Protein AF-A0A9E2Z950-F1 (afdb_monomer_lite)

Structure (mmCIF, N/CA/C/O backbone):
data_AF-A0A9E2Z950-F1
#
_entry.id   AF-A0A9E2Z950-F1
#
loop_
_atom_site.group_PDB
_atom_site.id
_atom_site.type_symbol
_atom_site.label_atom_id
_atom_site.label_alt_id
_atom_site.label_comp_id
_atom_site.label_asym_id
_atom_site.label_entity_id
_atom_site.label_seq_id
_atom_site.pdbx_PDB_ins_code
_atom_site.Cartn_x
_atom_site.Cartn_y
_atom_site.Cartn_z
_atom_site.occupancy
_atom_site.B_iso_or_equiv
_atom_site.auth_seq_id
_atom_site.auth_comp_id
_atom_site.auth_asym_id
_atom_site.auth_atom_id
_atom_site.pdbx_PDB_model_num
ATOM 1 N N . LEU A 1 1 ? -12.762 4.032 -5.060 1.00 47.91 1 LEU A N 1
ATOM 2 C CA . LEU A 1 1 ? -13.319 3.556 -6.342 1.00 47.91 1 LEU A CA 1
ATOM 3 C C . LEU A 1 1 ? -14.845 3.598 -6.267 1.00 47.91 1 LEU A C 1
ATOM 5 O O . LEU A 1 1 ? -15.425 2.654 -5.750 1.00 47.91 1 LEU A O 1
ATOM 9 N N . PRO A 1 2 ? -15.514 4.695 -6.662 1.00 42.06 2 PRO A N 1
ATOM 10 C CA . PRO A 1 2 ? -16.957 4.682 -6.860 1.00 42.06 2 PRO A CA 1
ATOM 11 C C . PRO A 1 2 ? -17.265 4.246 -8.304 1.00 42.06 2 PRO A C 1
ATOM 13 O O . PRO A 1 2 ? -16.678 4.785 -9.237 1.00 42.06 2 PRO A O 1
ATOM 16 N N . ALA A 1 3 ? -18.182 3.285 -8.450 1.00 51.34 3 ALA A N 1
ATOM 17 C CA . ALA A 1 3 ? -18.718 2.737 -9.705 1.00 51.34 3 ALA A CA 1
ATOM 18 C C . ALA A 1 3 ? -17.807 1.776 -10.502 1.00 51.34 3 ALA A C 1
ATOM 20 O O . ALA A 1 3 ? -17.523 2.003 -11.675 1.00 51.34 3 ALA A O 1
ATOM 21 N N . LEU A 1 4 ? -17.420 0.644 -9.902 1.00 55.16 4 LEU A N 1
ATOM 22 C CA . LEU A 1 4 ? -17.197 -0.566 -10.704 1.00 55.16 4 LEU A CA 1
ATOM 23 C C . LEU A 1 4 ? -18.587 -1.114 -11.052 1.00 55.16 4 LEU A C 1
ATOM 25 O O . LEU A 1 4 ? -19.300 -1.593 -10.176 1.00 55.16 4 LEU A O 1
ATOM 29 N N . GLY A 1 5 ? -19.009 -0.901 -12.298 1.00 49.75 5 GLY A N 1
ATOM 30 C CA . GLY A 1 5 ? -20.366 -1.166 -12.787 1.00 49.75 5 GLY A CA 1
ATOM 31 C C . GLY A 1 5 ? -20.763 -2.641 -12.875 1.00 49.75 5 GLY A C 1
ATOM 32 O O . GLY A 1 5 ? -21.934 -2.900 -13.113 1.00 49.75 5 GLY A O 1
ATOM 33 N N . ASP A 1 6 ? -19.840 -3.573 -12.621 1.00 61.50 6 ASP A N 1
ATOM 34 C CA . ASP A 1 6 ? -20.091 -5.015 -12.575 1.00 61.50 6 ASP A CA 1
ATOM 35 C C . ASP A 1 6 ? -19.400 -5.623 -11.348 1.00 61.50 6 ASP A C 1
ATOM 37 O O . ASP A 1 6 ? -18.186 -5.484 -11.166 1.00 61.50 6 ASP A O 1
ATOM 41 N N . SER A 1 7 ? -20.177 -6.291 -10.491 1.00 74.38 7 SER A N 1
ATOM 42 C CA . SER A 1 7 ? -19.685 -6.886 -9.242 1.00 74.38 7 SER A CA 1
ATOM 43 C C . SER A 1 7 ? -18.623 -7.956 -9.484 1.00 74.38 7 SER A C 1
ATOM 45 O O . SER A 1 7 ? -17.668 -8.030 -8.728 1.00 74.38 7 SER A O 1
ATOM 47 N N . GLU A 1 8 ? -18.729 -8.715 -10.577 1.00 79.62 8 GLU A N 1
ATOM 48 C CA . GLU A 1 8 ? -17.755 -9.753 -10.936 1.00 79.62 8 GLU A CA 1
ATOM 49 C C . GLU A 1 8 ? -16.356 -9.173 -11.191 1.00 79.62 8 GLU A C 1
ATOM 51 O O . GLU A 1 8 ? -15.355 -9.714 -10.724 1.00 79.62 8 GLU A O 1
ATOM 56 N N . PHE A 1 9 ? -16.273 -8.031 -11.881 1.00 79.06 9 PHE A N 1
ATOM 57 C CA . PHE A 1 9 ? -14.995 -7.358 -12.104 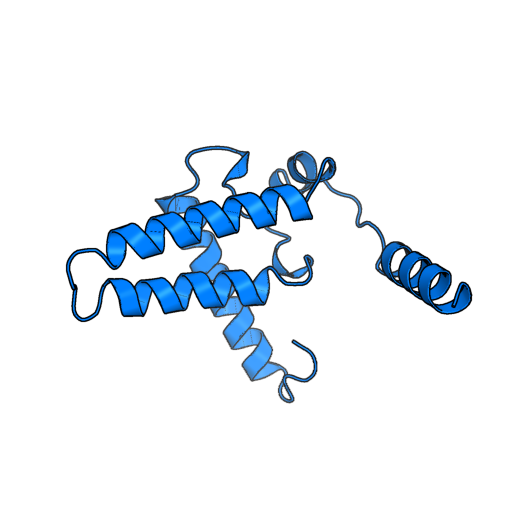1.00 79.06 9 PHE A CA 1
ATOM 58 C C . PHE A 1 9 ? -14.420 -6.812 -10.795 1.00 79.06 9 PHE A C 1
ATOM 60 O O . PHE A 1 9 ? -13.217 -6.915 -10.556 1.00 79.06 9 PHE A O 1
ATOM 67 N N . ALA A 1 10 ? -15.274 -6.248 -9.936 1.00 80.50 10 ALA A N 1
ATOM 68 C CA . ALA A 1 10 ? -14.848 -5.808 -8.616 1.00 80.50 10 ALA A CA 1
ATOM 69 C C . ALA A 1 10 ? -14.288 -6.983 -7.801 1.00 80.50 10 ALA A C 1
ATOM 71 O O . ALA A 1 10 ? -13.170 -6.881 -7.304 1.00 80.50 10 ALA A O 1
ATOM 72 N N . ASP A 1 11 ? -15.003 -8.105 -7.737 1.00 85.81 11 ASP A N 1
ATOM 73 C CA . ASP A 1 11 ? -14.593 -9.301 -7.000 1.00 85.81 11 ASP A CA 1
ATOM 74 C C . ASP A 1 11 ? -13.266 -9.865 -7.522 1.00 85.81 11 ASP A C 1
ATOM 76 O O . ASP A 1 11 ? -12.377 -10.182 -6.732 1.00 85.81 11 ASP A O 1
ATOM 80 N N . ALA A 1 12 ? -13.080 -9.914 -8.846 1.00 89.38 12 ALA A N 1
ATOM 81 C CA . ALA A 1 12 ? -11.823 -10.347 -9.452 1.00 89.38 12 ALA A CA 1
ATOM 82 C C . ALA A 1 12 ? -10.648 -9.431 -9.069 1.00 89.38 12 ALA A C 1
ATOM 84 O O . ALA A 1 12 ? -9.564 -9.911 -8.732 1.00 89.38 12 ALA A O 1
ATOM 85 N N . VAL A 1 13 ? -10.856 -8.110 -9.084 1.00 89.75 13 VAL A N 1
ATOM 86 C CA . VAL A 1 13 ? -9.832 -7.138 -8.671 1.00 89.75 13 VAL A CA 1
ATOM 87 C C . VAL A 1 13 ? -9.517 -7.272 -7.182 1.00 89.75 13 VAL A C 1
ATOM 89 O O . VAL A 1 13 ? -8.345 -7.256 -6.810 1.00 89.75 13 VAL A O 1
ATOM 92 N N . PHE A 1 14 ? -10.529 -7.415 -6.326 1.00 90.25 14 PHE A N 1
ATOM 93 C CA . PHE A 1 14 ? -10.325 -7.581 -4.886 1.00 90.25 14 PHE A CA 1
ATOM 94 C C . PHE A 1 14 ? -9.611 -8.894 -4.555 1.00 90.25 14 PHE A C 1
ATOM 96 O O . PHE A 1 14 ? -8.676 -8.868 -3.758 1.00 90.25 14 PHE A O 1
ATOM 103 N N . GLY A 1 15 ? -9.964 -9.998 -5.219 1.00 93.50 15 GLY A N 1
ATOM 104 C CA . GLY A 1 15 ? -9.268 -11.276 -5.064 1.00 93.50 15 GLY A CA 1
ATOM 105 C C . GLY A 1 15 ? -7.805 -11.201 -5.506 1.00 93.50 15 GLY A C 1
ATOM 106 O O . GLY A 1 15 ? -6.916 -11.648 -4.787 1.00 93.50 15 GLY A O 1
ATOM 107 N N . TRP A 1 16 ? -7.522 -10.545 -6.635 1.00 95.69 16 TRP A N 1
ATOM 108 C CA . TRP A 1 16 ? -6.139 -10.300 -7.052 1.00 95.69 16 TRP A CA 1
ATOM 109 C C . TRP A 1 16 ? -5.365 -9.440 -6.040 1.00 95.69 16 TRP A C 1
ATOM 111 O O . TRP A 1 16 ? -4.190 -9.688 -5.770 1.00 95.69 16 TRP A O 1
ATOM 121 N N . LEU A 1 17 ? -6.009 -8.433 -5.449 1.00 96.25 17 LEU A N 1
ATOM 122 C CA . LEU A 1 17 ? -5.385 -7.619 -4.409 1.00 96.25 17 LEU A CA 1
ATOM 123 C C . LEU A 1 17 ? -5.135 -8.404 -3.113 1.00 96.25 17 LEU A C 1
ATOM 125 O O . LEU A 1 17 ? -4.140 -8.125 -2.447 1.00 96.25 17 LEU A O 1
ATOM 129 N N . ASP A 1 18 ? -5.961 -9.395 -2.768 1.00 96.06 18 ASP A N 1
ATOM 130 C CA . ASP A 1 18 ? -5.674 -10.297 -1.645 1.00 96.06 18 ASP A CA 1
ATOM 131 C C . ASP A 1 18 ? -4.369 -11.078 -1.883 1.00 96.06 18 ASP A C 1
ATOM 133 O O . ASP A 1 18 ? -3.520 -11.149 -0.986 1.00 96.06 18 ASP A O 1
ATOM 137 N N . ASP A 1 19 ? -4.140 -11.565 -3.108 1.00 97.44 19 ASP A N 1
ATOM 138 C CA . ASP A 1 19 ? -2.879 -12.220 -3.482 1.00 97.44 19 ASP A CA 1
ATOM 139 C C . ASP A 1 19 ? -1.682 -11.260 -3.388 1.00 97.44 19 ASP A C 1
ATOM 141 O O . ASP A 1 19 ? -0.615 -11.624 -2.879 1.00 97.44 19 ASP A O 1
ATOM 145 N N . VAL A 1 20 ? -1.853 -10.007 -3.829 1.00 97.56 20 VAL A N 1
ATOM 146 C CA . VAL A 1 20 ? -0.832 -8.953 -3.698 1.00 97.56 20 VAL A CA 1
ATOM 147 C C . VAL A 1 20 ? -0.494 -8.697 -2.230 1.00 97.56 20 VAL A C 1
ATOM 149 O O . VAL A 1 20 ? 0.685 -8.627 -1.878 1.00 97.56 20 VAL A O 1
ATOM 152 N N . VAL A 1 21 ? -1.504 -8.564 -1.367 1.00 96.50 21 VAL A N 1
ATOM 153 C CA . VAL A 1 21 ? -1.322 -8.333 0.073 1.00 96.50 21 VAL A CA 1
ATOM 154 C C . VAL A 1 21 ? -0.573 -9.495 0.713 1.00 96.50 21 VAL A C 1
ATOM 156 O O . VAL A 1 21 ? 0.385 -9.270 1.456 1.00 96.50 21 VAL A O 1
ATOM 159 N N . MET A 1 22 ? -0.961 -10.732 0.396 1.00 96.31 22 MET A N 1
ATOM 160 C CA . MET A 1 22 ? -0.275 -11.929 0.878 1.00 96.31 22 MET A CA 1
ATOM 161 C C . MET A 1 22 ? 1.201 -11.929 0.462 1.00 96.31 22 MET A C 1
ATOM 163 O O . MET A 1 22 ? 2.081 -12.150 1.297 1.00 96.31 22 MET A O 1
ATOM 167 N N . TRP A 1 23 ? 1.487 -11.628 -0.806 1.00 97.19 23 TRP A N 1
ATOM 168 C CA . TRP A 1 23 ? 2.853 -11.572 -1.320 1.00 97.19 23 TRP A CA 1
ATOM 169 C C . TRP A 1 23 ? 3.693 -10.457 -0.671 1.00 97.19 23 TRP A C 1
ATOM 171 O O . TRP A 1 23 ? 4.843 -10.709 -0.291 1.00 97.19 23 TRP A O 1
ATOM 181 N N . LEU A 1 24 ? 3.141 -9.249 -0.504 1.00 97.44 24 LEU A N 1
ATOM 182 C CA . LEU A 1 24 ? 3.830 -8.127 0.145 1.00 97.44 24 LEU A CA 1
ATOM 183 C C . LEU A 1 24 ? 4.138 -8.429 1.612 1.00 97.44 24 LEU A C 1
ATOM 185 O O . LEU A 1 24 ? 5.280 -8.257 2.036 1.00 97.44 24 LEU A O 1
ATOM 189 N N . ASN A 1 25 ? 3.156 -8.936 2.362 1.00 95.56 25 ASN A N 1
ATOM 190 C CA . ASN A 1 25 ? 3.341 -9.315 3.761 1.00 95.56 25 ASN A CA 1
ATOM 191 C C . ASN A 1 25 ? 4.406 -10.409 3.909 1.00 95.56 25 ASN A C 1
ATOM 193 O O . ASN A 1 25 ? 5.261 -10.313 4.784 1.00 95.56 25 ASN A O 1
ATOM 197 N N . TYR A 1 26 ? 4.399 -11.415 3.030 1.00 96.44 26 TYR A N 1
ATOM 198 C CA . TYR A 1 26 ? 5.404 -12.479 3.045 1.00 96.44 26 TYR A CA 1
ATOM 199 C C . TYR A 1 26 ? 6.814 -11.968 2.708 1.00 96.44 26 TYR A C 1
ATOM 201 O O . TYR A 1 26 ? 7.789 -12.364 3.342 1.00 96.44 26 TYR A O 1
ATOM 209 N N . SER A 1 27 ? 6.931 -11.089 1.711 1.00 96.00 27 SER A N 1
ATOM 210 C CA . SER A 1 27 ? 8.231 -10.678 1.163 1.00 96.00 27 SER A CA 1
ATOM 211 C C . SER A 1 27 ? 8.873 -9.516 1.929 1.00 96.00 27 SER A C 1
ATOM 213 O O . SER A 1 27 ? 10.096 -9.473 2.063 1.00 96.00 27 SER A O 1
ATOM 215 N N . TYR A 1 28 ? 8.059 -8.578 2.422 1.00 96.06 28 TYR A N 1
ATOM 216 C CA . TYR A 1 28 ? 8.496 -7.286 2.970 1.00 96.06 28 TYR A CA 1
ATOM 217 C C . TYR A 1 28 ? 7.895 -6.954 4.343 1.00 96.06 28 TYR A C 1
ATOM 219 O O . TYR A 1 28 ? 8.189 -5.891 4.884 1.00 96.06 28 TYR A O 1
ATOM 227 N N . GLY A 1 29 ? 7.069 -7.829 4.921 1.00 91.81 29 GLY A N 1
ATOM 228 C CA . GLY A 1 29 ? 6.484 -7.658 6.253 1.00 91.81 29 GLY A CA 1
ATOM 229 C C . GLY A 1 29 ? 7.467 -7.969 7.382 1.00 91.81 29 GLY A C 1
ATOM 230 O O . GLY A 1 29 ? 7.192 -8.818 8.225 1.00 91.81 29 GLY A O 1
ATOM 231 N N . TRP A 1 30 ? 8.644 -7.338 7.388 1.00 90.56 30 TRP A N 1
ATOM 232 C CA . TRP A 1 30 ? 9.706 -7.654 8.352 1.00 90.56 30 TRP A CA 1
ATOM 233 C C . TRP A 1 30 ? 9.450 -7.079 9.747 1.00 90.56 30 TRP A C 1
ATOM 235 O O . TRP A 1 30 ? 10.027 -7.569 10.715 1.00 90.56 30 TRP A O 1
ATOM 245 N N . GLN A 1 31 ? 8.616 -6.044 9.857 1.00 88.88 31 GLN A N 1
ATOM 246 C CA . GLN A 1 31 ? 8.209 -5.411 11.116 1.00 88.88 31 GLN A CA 1
ATOM 247 C C . GLN A 1 31 ? 6.683 -5.420 11.260 1.00 88.88 31 GLN A C 1
ATOM 249 O O . GLN A 1 31 ? 5.971 -5.403 10.254 1.00 88.88 31 GLN A O 1
ATOM 254 N N . GLU A 1 32 ? 6.172 -5.393 12.499 1.00 85.62 32 GLU A N 1
ATOM 255 C CA . GLU A 1 32 ? 4.721 -5.389 12.776 1.00 85.62 32 GLU A CA 1
ATOM 256 C C . GLU A 1 32 ? 4.039 -4.237 12.021 1.00 85.62 32 GLU A C 1
ATOM 258 O O . GLU A 1 32 ? 2.993 -4.421 11.410 1.00 85.62 32 GLU A O 1
ATOM 263 N N . GLU A 1 33 ? 4.667 -3.063 11.958 1.00 86.56 33 GLU A N 1
ATOM 264 C CA . GLU A 1 33 ? 4.128 -1.876 11.295 1.00 86.56 33 GLU A CA 1
ATOM 265 C C . GLU A 1 33 ? 3.997 -2.020 9.768 1.00 86.56 33 GLU A C 1
ATOM 267 O O . GLU A 1 33 ? 3.155 -1.344 9.165 1.00 86.56 33 GLU A O 1
ATOM 272 N N . GLN A 1 34 ? 4.785 -2.908 9.154 1.00 91.56 34 GLN A N 1
ATOM 273 C CA . GLN A 1 34 ? 4.783 -3.196 7.714 1.00 91.56 34 GLN A CA 1
ATOM 274 C C . GLN A 1 34 ? 3.751 -4.260 7.331 1.00 91.56 34 GLN A C 1
ATOM 276 O O . GLN A 1 34 ? 3.486 -4.457 6.149 1.00 91.56 34 GLN A O 1
ATOM 281 N N . ILE A 1 35 ? 3.131 -4.926 8.308 1.00 92.31 35 ILE A N 1
ATOM 282 C CA . ILE A 1 35 ? 2.054 -5.871 8.032 1.00 92.31 35 ILE A CA 1
ATOM 283 C C . ILE A 1 35 ? 0.813 -5.099 7.585 1.00 92.31 35 ILE A C 1
ATOM 285 O O . ILE A 1 35 ? 0.251 -4.284 8.327 1.00 92.31 35 ILE A O 1
ATOM 289 N N . ILE A 1 36 ? 0.386 -5.383 6.360 1.00 92.56 36 ILE A N 1
ATOM 290 C CA . ILE A 1 36 ? -0.867 -4.915 5.782 1.00 92.56 36 ILE A CA 1
ATOM 291 C C . ILE A 1 36 ? -1.991 -5.724 6.440 1.00 92.56 36 ILE A C 1
ATOM 293 O O . ILE A 1 36 ? -1.954 -6.960 6.404 1.00 92.56 36 ILE A O 1
ATOM 297 N N . PRO A 1 37 ? -2.972 -5.071 7.084 1.00 89.06 37 PRO A N 1
ATOM 298 C CA . PRO A 1 37 ? -3.960 -5.771 7.891 1.00 89.06 37 PRO A CA 1
ATOM 299 C C . PRO A 1 37 ? -4.963 -6.541 7.020 1.00 89.06 37 PRO A C 1
ATOM 301 O O . PRO A 1 37 ? -5.327 -6.096 5.936 1.00 89.06 37 PRO A O 1
ATOM 304 N N . ALA A 1 38 ? -5.493 -7.658 7.528 1.00 85.19 38 ALA A N 1
ATOM 305 C CA . ALA A 1 38 ? -6.501 -8.463 6.821 1.00 85.19 38 ALA A CA 1
ATOM 306 C C . ALA A 1 38 ? -7.786 -7.676 6.487 1.00 85.19 38 ALA A C 1
ATOM 308 O O . ALA A 1 38 ? -8.498 -7.993 5.543 1.00 85.19 38 ALA A O 1
ATOM 309 N N . CYS A 1 39 ? -8.069 -6.609 7.235 1.00 84.06 39 CYS A N 1
ATOM 310 C CA . CYS A 1 39 ? -9.180 -5.693 6.990 1.00 84.06 39 CYS A CA 1
ATOM 311 C C . CYS A 1 39 ? -8.864 -4.591 5.960 1.00 84.06 39 CYS A C 1
ATOM 313 O O . CYS A 1 39 ? -9.599 -3.607 5.902 1.00 84.06 39 CYS A O 1
ATOM 315 N N . TRP A 1 40 ? -7.792 -4.704 5.162 1.00 88.44 40 TRP A N 1
ATOM 316 C CA . TRP A 1 40 ? -7.337 -3.672 4.214 1.00 88.44 40 TRP A CA 1
ATOM 317 C C . TRP A 1 40 ? -8.454 -3.135 3.304 1.00 88.44 40 TRP A C 1
ATOM 319 O O . TRP A 1 40 ? -8.520 -1.929 3.067 1.00 88.44 40 TRP A O 1
ATOM 329 N N . GLN A 1 41 ? -9.380 -3.997 2.872 1.00 85.94 41 GLN A N 1
ATOM 330 C CA . GLN A 1 41 ? -10.528 -3.646 2.021 1.00 85.94 41 GLN A CA 1
ATOM 331 C C . GLN A 1 41 ? -11.461 -2.612 2.670 1.00 85.94 41 GLN A C 1
ATOM 333 O O . GLN A 1 41 ? -12.152 -1.858 1.987 1.00 85.94 41 GLN A O 1
ATOM 338 N N . GLN A 1 42 ? -11.471 -2.558 4.001 1.00 78.19 42 GLN A N 1
ATOM 339 C CA . GLN A 1 42 ? -12.319 -1.672 4.794 1.00 78.19 42 GLN A CA 1
ATOM 340 C C . GLN A 1 42 ? -11.689 -0.284 4.992 1.00 78.19 42 GLN A C 1
ATOM 342 O O . GLN A 1 42 ? -12.354 0.633 5.475 1.00 78.19 42 GLN A O 1
ATOM 347 N N . HIS A 1 43 ? -10.420 -0.108 4.612 1.00 78.56 43 HIS A N 1
ATOM 348 C CA . HIS A 1 43 ? -9.709 1.160 4.718 1.00 78.56 43 HIS A CA 1
ATOM 349 C C . HIS A 1 43 ? -9.726 1.887 3.374 1.00 78.56 43 HIS A C 1
ATOM 351 O O . HIS A 1 43 ? -9.104 1.476 2.391 1.00 78.56 43 HIS A O 1
ATOM 357 N N . GLN A 1 44 ? -10.449 3.007 3.341 1.00 73.44 44 GLN A N 1
ATOM 358 C CA . GLN A 1 44 ? -10.589 3.822 2.142 1.00 73.44 44 GLN A CA 1
ATOM 359 C C . GLN A 1 44 ? -9.212 4.260 1.619 1.00 73.44 44 GLN A C 1
ATOM 361 O O . GLN A 1 44 ? -8.421 4.854 2.344 1.00 73.44 44 GLN A O 1
ATOM 366 N N . GLY A 1 45 ? -8.945 3.977 0.344 1.00 81.56 45 GLY A N 1
ATOM 367 C CA . GLY A 1 45 ? -7.696 4.341 -0.330 1.00 81.56 45 GLY A CA 1
ATOM 368 C C . GLY A 1 45 ? -6.641 3.234 -0.363 1.00 81.56 45 GLY A C 1
ATOM 369 O O . GLY A 1 45 ? -5.894 3.190 -1.336 1.00 81.56 45 GLY A O 1
ATOM 370 N N . LEU A 1 46 ? -6.638 2.281 0.585 1.00 89.00 46 LEU A N 1
ATOM 371 C CA . LEU A 1 46 ? -5.637 1.201 0.587 1.00 89.00 46 LEU A CA 1
ATOM 372 C C . LEU A 1 46 ? -5.722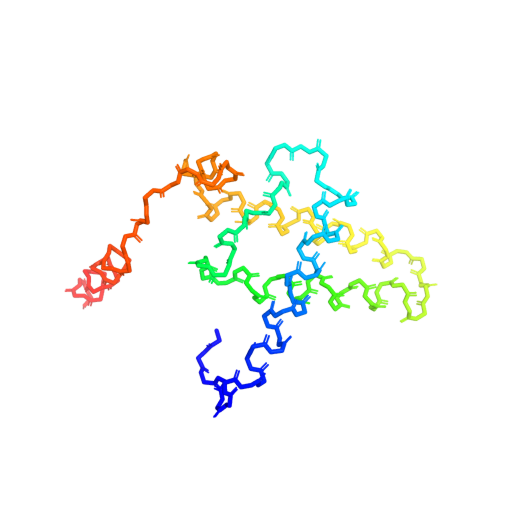 0.323 -0.662 1.00 89.00 46 LEU A C 1
ATOM 374 O O . LEU A 1 46 ? -4.689 -0.021 -1.218 1.00 89.00 46 LEU A O 1
ATOM 378 N N . ALA A 1 47 ? -6.925 0.018 -1.154 1.00 90.19 47 ALA A N 1
ATOM 379 C CA . ALA A 1 47 ? -7.095 -0.764 -2.382 1.00 90.19 47 ALA A CA 1
ATOM 380 C C . ALA A 1 47 ? -6.392 -0.128 -3.598 1.00 90.19 47 ALA A C 1
ATOM 382 O O . ALA A 1 47 ? -5.731 -0.816 -4.373 1.00 90.19 47 ALA A O 1
ATOM 383 N N . CYS A 1 48 ? -6.510 1.197 -3.752 1.00 89.88 48 CYS A N 1
ATOM 384 C CA . CYS A 1 48 ? -5.866 1.918 -4.849 1.00 89.88 48 CYS A CA 1
ATOM 385 C C . CYS A 1 48 ? -4.345 1.955 -4.678 1.00 89.88 48 CYS A C 1
ATOM 387 O O . CYS A 1 48 ? -3.617 1.737 -5.643 1.00 89.88 48 CYS A O 1
ATOM 389 N N . ASP A 1 49 ? -3.874 2.211 -3.458 1.00 94.75 49 ASP A N 1
ATOM 390 C CA . ASP A 1 49 ? -2.445 2.254 -3.152 1.00 94.75 49 ASP A CA 1
ATOM 391 C C . ASP A 1 49 ? -1.783 0.881 -3.367 1.00 94.75 49 ASP A C 1
ATOM 393 O O . ASP A 1 49 ? -0.710 0.805 -3.964 1.00 94.75 49 ASP A O 1
ATOM 397 N N . LEU A 1 50 ? -2.444 -0.211 -2.967 1.00 96.31 50 LEU A N 1
ATOM 398 C CA . LEU A 1 50 ? -1.986 -1.584 -3.211 1.00 96.31 50 LEU A CA 1
ATOM 399 C C . LEU A 1 50 ? -1.861 -1.884 -4.705 1.00 96.31 50 LEU A C 1
ATOM 401 O O . LEU A 1 50 ? -0.829 -2.390 -5.146 1.00 96.31 50 LEU A O 1
ATOM 405 N N . ALA A 1 51 ? -2.884 -1.530 -5.489 1.00 95.19 51 ALA A N 1
ATOM 406 C CA . ALA A 1 51 ? -2.842 -1.688 -6.938 1.00 95.19 51 ALA A CA 1
ATOM 407 C C . ALA A 1 51 ? -1.665 -0.907 -7.543 1.00 95.19 51 ALA A C 1
ATOM 409 O O . ALA A 1 51 ? -0.921 -1.451 -8.358 1.00 95.19 51 ALA A O 1
ATOM 410 N N . ALA A 1 52 ? -1.447 0.340 -7.110 1.00 96.06 52 ALA A N 1
ATOM 411 C CA . ALA A 1 52 ? -0.343 1.169 -7.587 1.00 96.06 52 ALA A CA 1
ATOM 412 C C . ALA A 1 52 ? 1.031 0.555 -7.272 1.00 96.06 52 ALA A C 1
ATOM 414 O O . ALA A 1 52 ? 1.896 0.520 -8.145 1.00 96.06 52 ALA A O 1
ATOM 415 N N . ILE A 1 53 ? 1.226 0.018 -6.063 1.00 97.88 53 ILE A N 1
ATOM 416 C CA . ILE A 1 53 ? 2.469 -0.671 -5.685 1.00 97.88 53 ILE A CA 1
ATOM 417 C C . ILE A 1 53 ? 2.687 -1.941 -6.516 1.00 97.88 53 ILE A C 1
ATOM 419 O O . ILE A 1 53 ? 3.811 -2.195 -6.959 1.00 97.88 53 ILE A O 1
ATOM 423 N N . ALA A 1 54 ? 1.632 -2.723 -6.755 1.00 97.06 54 ALA A N 1
ATOM 424 C CA . ALA A 1 54 ? 1.709 -3.942 -7.554 1.00 97.06 54 ALA A CA 1
ATOM 425 C C . ALA A 1 54 ? 2.059 -3.651 -9.022 1.00 97.06 54 ALA A C 1
ATOM 427 O O . ALA A 1 54 ? 2.995 -4.252 -9.554 1.00 97.06 54 ALA A O 1
ATOM 428 N N . PHE A 1 55 ? 1.374 -2.695 -9.658 1.00 95.75 55 PHE A N 1
ATOM 429 C CA . PHE A 1 55 ? 1.688 -2.276 -11.029 1.00 95.75 55 PHE A CA 1
ATOM 430 C C . PHE A 1 55 ? 3.076 -1.643 -11.127 1.00 95.75 55 PHE A C 1
ATOM 432 O O . PHE A 1 55 ? 3.856 -2.022 -11.996 1.00 95.75 55 PHE A O 1
ATOM 439 N N . GLY A 1 56 ? 3.437 -0.776 -10.177 1.00 95.06 56 GLY A N 1
ATOM 440 C CA . GLY A 1 56 ? 4.767 -0.173 -10.126 1.00 95.06 56 GLY A CA 1
ATOM 441 C C . GLY A 1 56 ? 5.886 -1.212 -10.045 1.00 95.06 56 GLY A C 1
ATOM 442 O O . GLY A 1 56 ? 6.964 -0.994 -10.594 1.00 95.06 56 GLY A O 1
ATOM 443 N N . ARG A 1 57 ? 5.637 -2.378 -9.428 1.00 94.75 57 ARG A N 1
ATOM 444 C CA . ARG A 1 57 ? 6.609 -3.477 -9.436 1.00 94.75 57 ARG A CA 1
ATOM 445 C C . ARG A 1 57 ? 6.762 -4.094 -10.818 1.00 94.75 57 ARG A C 1
ATOM 447 O O . ARG A 1 57 ? 7.883 -4.401 -11.211 1.00 94.75 57 ARG A O 1
ATOM 454 N N . LEU A 1 58 ? 5.657 -4.336 -11.523 1.00 92.50 58 LEU A N 1
ATOM 455 C CA . LEU A 1 58 ? 5.713 -4.907 -12.869 1.00 92.50 58 LEU A CA 1
ATOM 456 C C . LEU A 1 58 ? 6.585 -4.029 -13.771 1.00 92.50 58 LEU A C 1
ATOM 458 O O . LEU A 1 58 ? 7.495 -4.552 -14.409 1.00 92.50 58 LEU A O 1
ATOM 462 N N . ASP A 1 59 ? 6.393 -2.712 -13.713 1.00 89.88 59 ASP A N 1
ATOM 463 C CA . ASP A 1 59 ? 7.180 -1.748 -14.485 1.00 89.88 59 ASP A CA 1
ATOM 464 C C . ASP A 1 59 ? 8.645 -1.693 -14.027 1.00 89.88 59 ASP A C 1
ATOM 466 O O . ASP A 1 59 ? 9.567 -1.708 -14.842 1.00 89.88 59 ASP A O 1
ATOM 470 N N . ALA A 1 60 ? 8.892 -1.687 -12.713 1.00 92.38 60 ALA A N 1
ATOM 471 C CA . ALA A 1 60 ? 10.244 -1.569 -12.169 1.00 92.38 60 ALA A CA 1
ATOM 472 C C . ALA A 1 60 ? 11.168 -2.741 -12.536 1.00 92.38 60 ALA A C 1
ATOM 474 O O . ALA A 1 60 ? 12.393 -2.584 -12.548 1.00 92.38 60 ALA A O 1
ATOM 475 N N . TYR A 1 61 ? 10.587 -3.903 -12.838 1.00 89.44 61 TYR A N 1
ATOM 476 C CA . TYR A 1 61 ? 11.313 -5.116 -13.200 1.00 89.44 61 TYR A CA 1
ATOM 477 C C . TYR A 1 61 ? 11.130 -5.517 -14.678 1.00 89.44 61 TYR A C 1
ATOM 479 O O . TYR A 1 61 ? 11.636 -6.573 -15.063 1.00 89.44 61 TYR A O 1
ATOM 487 N N . ASN A 1 62 ? 10.474 -4.696 -15.518 1.00 85.31 62 ASN A N 1
ATOM 488 C CA . ASN A 1 62 ? 10.225 -5.022 -16.929 1.00 85.31 62 ASN A CA 1
ATOM 489 C C . ASN A 1 62 ? 10.229 -3.804 -17.897 1.00 85.31 62 ASN A C 1
ATOM 491 O O . ASN A 1 62 ? 9.250 -3.063 -17.931 1.00 85.31 62 ASN A O 1
ATOM 495 N N . PRO A 1 63 ? 11.244 -3.638 -18.776 1.00 76.94 63 PRO A N 1
ATOM 496 C CA . PRO A 1 63 ? 12.557 -4.276 -18.737 1.00 76.94 63 PRO A CA 1
ATOM 497 C C . PRO A 1 63 ? 13.372 -3.727 -17.554 1.00 76.94 63 PRO A C 1
ATOM 499 O O . PRO A 1 63 ? 13.296 -2.531 -17.259 1.00 76.94 63 PRO A O 1
ATOM 502 N N . PRO A 1 64 ? 14.175 -4.561 -16.875 1.00 71.56 64 PRO A N 1
ATOM 503 C CA . PRO A 1 64 ? 14.887 -4.158 -15.671 1.00 71.56 64 PRO A CA 1
ATOM 504 C C . PRO A 1 64 ? 15.911 -3.075 -16.007 1.00 71.56 64 PRO A C 1
ATOM 506 O O . PRO A 1 64 ? 16.992 -3.344 -16.531 1.00 71.56 64 PRO A O 1
ATOM 509 N N . THR A 1 65 ? 15.558 -1.833 -15.700 1.00 77.62 65 THR A N 1
ATOM 510 C CA . THR A 1 65 ? 16.447 -0.693 -15.873 1.00 77.62 65 THR A CA 1
ATOM 511 C C . THR A 1 65 ? 17.035 -0.331 -14.505 1.00 77.62 65 THR A C 1
ATOM 513 O O . THR A 1 65 ? 16.286 -0.204 -13.527 1.00 77.62 65 THR A O 1
ATOM 516 N N . PRO A 1 66 ? 18.369 -0.191 -14.379 1.00 76.94 66 PRO A N 1
ATOM 517 C CA . PRO A 1 66 ? 18.999 0.165 -13.113 1.00 76.94 66 PRO A CA 1
ATOM 518 C C . PRO A 1 66 ? 18.387 1.441 -12.519 1.00 76.94 66 PRO A C 1
ATOM 520 O O . PRO A 1 66 ? 18.225 2.440 -13.211 1.00 76.94 66 PRO A O 1
ATOM 523 N N . GLY A 1 67 ? 18.030 1.396 -11.234 1.00 82.25 67 GLY A N 1
ATOM 524 C CA . GLY A 1 67 ? 17.415 2.515 -10.510 1.00 82.25 67 GLY A CA 1
ATOM 525 C C . GLY A 1 67 ? 15.899 2.408 -10.319 1.00 82.25 67 GLY A C 1
ATOM 526 O O . GLY A 1 67 ? 15.406 2.859 -9.287 1.00 82.25 67 GLY A O 1
ATOM 527 N N . TYR A 1 68 ? 15.163 1.737 -11.211 1.00 89.69 68 TYR A N 1
ATOM 528 C CA . TYR A 1 68 ? 13.707 1.599 -11.057 1.00 89.69 68 TYR A CA 1
ATOM 529 C C . TYR A 1 68 ? 13.319 0.677 -9.902 1.00 89.69 68 TYR A C 1
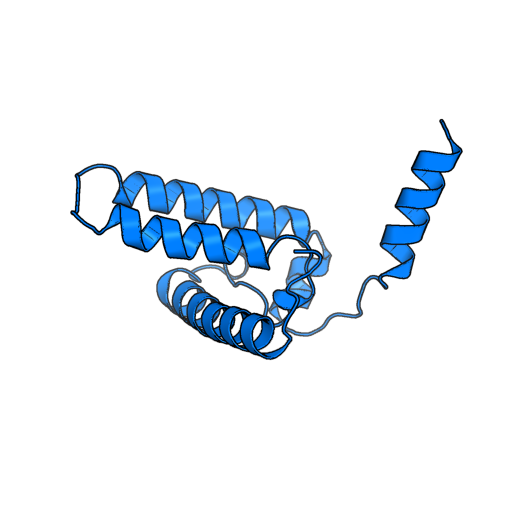ATOM 531 O O . TYR A 1 68 ? 12.414 1.010 -9.146 1.00 89.69 68 TYR A O 1
ATOM 539 N N . ALA A 1 69 ? 14.049 -0.423 -9.694 1.00 91.81 69 ALA A N 1
ATOM 540 C CA . ALA A 1 69 ? 13.851 -1.276 -8.521 1.00 91.81 69 ALA A CA 1
ATOM 541 C C . ALA A 1 69 ? 14.085 -0.502 -7.211 1.00 91.81 69 ALA A C 1
ATOM 543 O O . ALA A 1 69 ? 13.284 -0.587 -6.286 1.00 91.81 69 ALA A O 1
ATOM 544 N N . GLY A 1 70 ? 15.148 0.311 -7.152 1.00 94.00 70 GLY A N 1
ATOM 545 C CA . GLY A 1 70 ? 15.427 1.165 -5.994 1.00 94.00 70 GLY A CA 1
ATOM 546 C C . GLY A 1 70 ? 14.306 2.174 -5.747 1.00 94.00 70 GLY A C 1
ATOM 547 O O . GLY A 1 70 ? 13.844 2.315 -4.619 1.00 94.00 70 GLY A O 1
ATOM 548 N N . ARG A 1 71 ? 13.809 2.810 -6.814 1.00 94.94 71 ARG A N 1
ATOM 549 C CA . ARG A 1 71 ? 12.668 3.722 -6.726 1.00 94.94 71 ARG A CA 1
ATOM 550 C C . ARG A 1 71 ? 11.398 3.019 -6.242 1.00 94.94 71 ARG A C 1
ATOM 552 O O . ARG A 1 71 ? 10.725 3.548 -5.367 1.00 94.94 71 ARG A O 1
ATOM 559 N N . TRP A 1 72 ? 11.109 1.827 -6.757 1.00 96.38 72 TRP A N 1
ATOM 560 C CA . TRP A 1 72 ? 9.960 1.036 -6.326 1.00 96.38 72 TRP A CA 1
ATOM 561 C C . TRP A 1 72 ? 10.022 0.695 -4.832 1.00 96.38 72 TRP A C 1
ATOM 563 O O . TRP A 1 72 ? 9.016 0.805 -4.135 1.00 96.38 72 TRP A O 1
ATOM 573 N N . HIS A 1 73 ? 11.206 0.360 -4.309 1.00 96.31 73 HIS A N 1
ATOM 574 C CA . HIS A 1 73 ? 11.386 0.164 -2.869 1.00 96.31 73 HIS A CA 1
ATOM 575 C C . HIS A 1 73 ? 11.105 1.443 -2.065 1.00 96.31 73 HIS A C 1
ATOM 577 O O . HIS A 1 73 ? 10.438 1.366 -1.036 1.00 96.31 73 HIS A O 1
ATOM 583 N N . SER A 1 74 ? 11.532 2.617 -2.542 1.00 96.94 74 SER A N 1
ATOM 584 C CA . SER A 1 74 ? 11.183 3.894 -1.898 1.00 96.94 74 SER A CA 1
ATOM 585 C C . SER A 1 74 ? 9.676 4.172 -1.927 1.00 96.94 74 SER A C 1
ATOM 587 O O . SER A 1 74 ? 9.108 4.597 -0.922 1.00 96.94 74 SER A O 1
ATOM 589 N N . ASP A 1 75 ? 9.004 3.887 -3.045 1.00 97.56 75 ASP A N 1
ATOM 590 C CA . ASP A 1 75 ? 7.552 4.057 -3.158 1.00 97.56 75 ASP A CA 1
ATOM 591 C C . ASP A 1 75 ? 6.798 3.082 -2.218 1.00 97.56 75 ASP A C 1
ATOM 593 O O . ASP A 1 75 ? 5.770 3.445 -1.637 1.00 97.56 75 ASP A O 1
ATOM 597 N N . LEU A 1 76 ? 7.328 1.869 -2.002 1.00 97.81 76 LEU A N 1
ATOM 598 C CA . LEU A 1 76 ? 6.810 0.900 -1.028 1.00 97.81 76 LEU A CA 1
ATOM 599 C C . LEU A 1 76 ? 6.977 1.386 0.423 1.00 97.81 76 LEU A C 1
ATOM 601 O O . LEU A 1 76 ? 6.053 1.263 1.228 1.00 97.81 76 LEU A O 1
ATOM 605 N N . GLU A 1 77 ? 8.122 1.974 0.770 1.00 97.31 77 GLU A N 1
ATOM 606 C CA . GLU A 1 77 ? 8.327 2.592 2.088 1.00 97.31 77 GLU A CA 1
ATOM 607 C C . GLU A 1 77 ? 7.362 3.764 2.325 1.00 97.31 77 GLU A C 1
ATOM 609 O O . GLU A 1 77 ? 6.783 3.903 3.408 1.00 97.31 77 GLU A O 1
ATOM 614 N N . ASP A 1 78 ? 7.140 4.586 1.297 1.00 96.88 78 ASP A N 1
ATOM 615 C CA . ASP A 1 78 ? 6.155 5.665 1.316 1.00 96.88 78 ASP A CA 1
ATOM 616 C C . ASP A 1 78 ? 4.732 5.142 1.534 1.00 96.88 78 ASP A C 1
ATOM 618 O O . ASP A 1 78 ? 3.971 5.725 2.315 1.00 96.88 78 ASP A O 1
ATOM 622 N N . PHE A 1 79 ? 4.375 4.035 0.879 1.00 96.69 79 PHE A N 1
ATOM 623 C CA . PHE A 1 79 ? 3.108 3.345 1.101 1.00 96.69 79 PHE A CA 1
ATOM 624 C C . PHE A 1 79 ? 2.957 2.905 2.559 1.00 96.69 79 PHE A C 1
ATOM 626 O O . PHE A 1 79 ? 1.954 3.251 3.187 1.00 96.69 79 PHE A O 1
ATOM 633 N N . TYR A 1 80 ? 3.951 2.217 3.131 1.00 95.88 80 TYR A N 1
ATOM 634 C CA . TYR A 1 80 ? 3.874 1.783 4.527 1.00 95.88 80 TYR A CA 1
ATOM 635 C C . TYR A 1 80 ? 3.707 2.961 5.479 1.00 95.88 80 TYR A C 1
ATOM 637 O O . TYR A 1 80 ? 2.876 2.900 6.384 1.00 95.88 80 TYR A O 1
ATOM 645 N N . ARG A 1 81 ? 4.420 4.067 5.251 1.00 94.12 81 ARG A N 1
ATOM 646 C C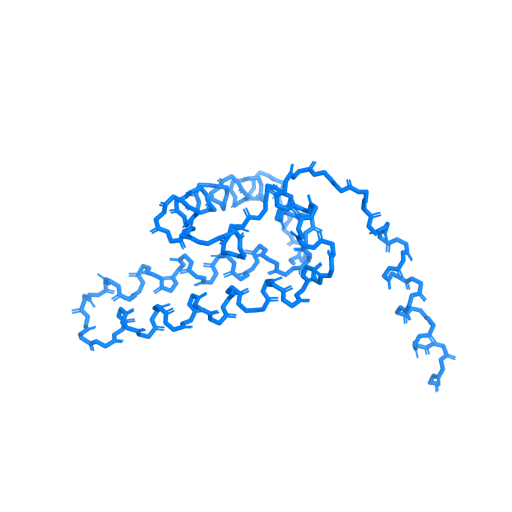A . ARG A 1 81 ? 4.265 5.278 6.063 1.00 94.12 81 ARG A CA 1
ATOM 647 C C . ARG A 1 81 ? 2.844 5.827 5.994 1.00 94.12 81 ARG A C 1
ATOM 649 O O . ARG A 1 81 ? 2.251 6.086 7.039 1.00 94.12 81 ARG A O 1
ATOM 656 N N . ARG A 1 82 ? 2.278 5.965 4.788 1.00 91.25 82 ARG A N 1
ATOM 657 C CA . ARG A 1 82 ? 0.891 6.423 4.606 1.00 91.25 82 ARG A CA 1
ATOM 658 C C . ARG A 1 82 ? -0.104 5.477 5.267 1.00 91.25 82 ARG A C 1
ATOM 660 O O . ARG A 1 82 ? -1.011 5.950 5.943 1.00 91.25 82 ARG A O 1
ATOM 667 N N . MET A 1 83 ? 0.088 4.167 5.125 1.00 91.56 83 MET A N 1
ATOM 668 C CA . MET A 1 83 ? -0.745 3.154 5.770 1.00 91.56 83 MET A CA 1
ATOM 669 C C . MET A 1 83 ? -0.686 3.285 7.295 1.00 91.56 83 MET A C 1
ATOM 671 O O . MET A 1 83 ? -1.727 3.362 7.937 1.00 91.56 83 MET A O 1
ATOM 675 N N . ILE A 1 84 ? 0.510 3.364 7.884 1.00 88.88 84 ILE A N 1
ATOM 676 C CA . ILE A 1 84 ? 0.692 3.546 9.331 1.00 88.88 84 ILE A CA 1
ATOM 677 C C . ILE A 1 84 ? -0.021 4.818 9.802 1.00 88.88 84 ILE A C 1
ATOM 679 O O . ILE A 1 84 ? -0.775 4.767 10.772 1.00 88.88 84 ILE A O 1
ATOM 683 N N . THR A 1 85 ? 0.155 5.936 9.091 1.00 85.69 85 THR A N 1
ATOM 684 C CA . THR A 1 85 ? -0.538 7.194 9.397 1.00 85.69 85 THR A CA 1
ATOM 685 C C . THR A 1 85 ? -2.058 7.057 9.292 1.00 85.69 85 THR A C 1
ATOM 687 O O . THR A 1 85 ? -2.767 7.542 10.169 1.00 85.69 85 THR A O 1
ATOM 690 N N . ALA A 1 86 ? -2.568 6.384 8.258 1.00 80.94 86 ALA A N 1
ATOM 691 C CA . ALA A 1 86 ? -4.001 6.193 8.046 1.00 80.94 86 ALA A CA 1
ATOM 692 C C . ALA A 1 86 ? -4.641 5.275 9.099 1.00 80.94 86 ALA A C 1
ATOM 694 O O . ALA A 1 86 ? -5.800 5.469 9.462 1.00 80.94 86 ALA A O 1
ATOM 695 N N . LEU A 1 87 ? -3.898 4.282 9.592 1.00 81.25 87 LEU A N 1
ATOM 696 C CA . LEU A 1 87 ? -4.364 3.367 10.630 1.00 81.25 87 LEU A CA 1
ATOM 697 C C . LEU A 1 87 ? -4.352 4.001 12.033 1.00 81.25 87 LEU A C 1
ATOM 699 O O . LEU A 1 87 ? -5.168 3.617 12.872 1.00 81.25 87 LEU A O 1
ATOM 703 N N . GLY A 1 88 ? -3.457 4.962 12.288 1.00 78.56 88 GLY A N 1
ATOM 704 C CA . GLY A 1 88 ? -3.349 5.666 13.570 1.00 78.56 88 GLY A CA 1
ATOM 705 C C . GLY A 1 88 ? -3.142 4.724 14.765 1.00 78.56 88 GLY A C 1
ATOM 706 O O . GLY A 1 88 ? -2.582 3.634 14.625 1.00 78.56 88 GLY A O 1
ATOM 707 N N . ASP A 1 89 ? -3.637 5.123 15.940 1.00 73.06 89 ASP A N 1
ATOM 708 C CA . ASP A 1 89 ? -3.506 4.351 17.189 1.00 73.06 89 ASP A CA 1
ATOM 709 C C . ASP A 1 89 ? -4.202 2.980 17.124 1.00 73.06 89 ASP A C 1
ATOM 711 O O . ASP A 1 89 ? -3.746 2.010 17.729 1.00 73.06 89 ASP A O 1
ATOM 715 N N . ALA A 1 90 ? -5.260 2.864 16.313 1.00 69.25 90 ALA A N 1
ATOM 716 C CA . ALA A 1 90 ? -5.968 1.608 16.065 1.00 69.25 90 ALA A CA 1
ATOM 717 C C . ALA A 1 90 ? -5.170 0.631 15.181 1.00 69.25 90 ALA A C 1
ATOM 719 O O . ALA A 1 90 ? -5.544 -0.533 15.035 1.00 69.25 90 ALA A O 1
ATOM 720 N N . GLY A 1 91 ? -4.056 1.065 14.585 1.00 71.56 91 GLY A N 1
ATOM 721 C CA . GLY A 1 91 ? -3.282 0.244 13.663 1.00 71.56 91 GLY A CA 1
ATOM 722 C C . GLY A 1 91 ? -2.691 -1.014 14.286 1.00 71.56 91 GLY A C 1
ATOM 723 O O . GLY A 1 91 ? -2.513 -2.004 13.575 1.00 71.56 91 GLY A O 1
ATOM 724 N N . ARG A 1 92 ? -2.397 -1.014 15.590 1.00 72.31 92 ARG A N 1
ATOM 725 C CA . ARG A 1 92 ? -1.937 -2.224 16.290 1.00 72.31 92 ARG A CA 1
ATOM 726 C C . ARG A 1 92 ? -3.049 -3.275 16.367 1.00 72.31 92 ARG A C 1
ATOM 728 O O . ARG A 1 92 ? -2.807 -4.452 16.113 1.00 72.31 92 ARG A O 1
ATOM 735 N N . ASP A 1 93 ? -4.271 -2.833 16.628 1.00 73.50 93 ASP A N 1
ATOM 736 C CA . ASP A 1 93 ? -5.451 -3.686 16.760 1.00 73.50 93 ASP A CA 1
ATOM 737 C C . ASP A 1 93 ? -5.931 -4.209 15.399 1.00 73.50 93 ASP A C 1
ATOM 739 O O . ASP A 1 93 ? -6.228 -5.397 15.258 1.00 73.50 93 ASP A O 1
ATOM 743 N N . CYS A 1 94 ? -5.897 -3.370 14.354 1.00 73.81 94 CYS A N 1
ATOM 744 C CA . CYS A 1 94 ? -6.199 -3.778 12.976 1.00 73.81 94 CYS A CA 1
ATOM 745 C C . CYS A 1 94 ? -5.306 -4.927 12.493 1.00 73.81 94 CYS A C 1
ATOM 747 O O . CYS A 1 94 ? -5.789 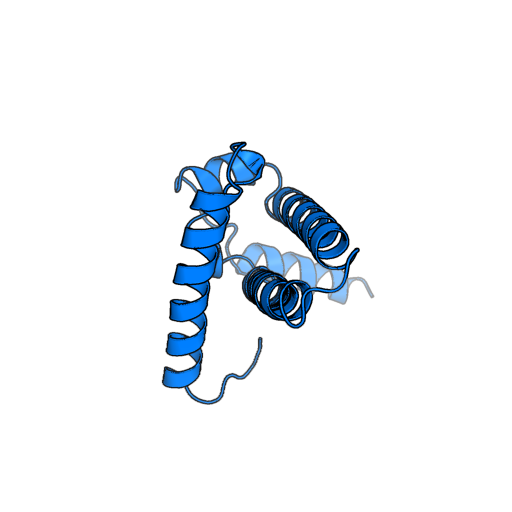-5.872 11.872 1.00 73.81 94 CYS A O 1
ATOM 749 N N . ARG A 1 95 ? -4.004 -4.871 12.788 1.00 73.50 95 ARG A N 1
ATOM 750 C CA . ARG A 1 95 ? -3.031 -5.882 12.340 1.00 73.50 95 ARG A CA 1
ATOM 751 C C . ARG A 1 95 ? -3.148 -7.209 13.083 1.00 73.50 95 ARG A C 1
ATOM 753 O O . ARG A 1 95 ? -2.781 -8.242 12.537 1.00 73.50 95 ARG A O 1
ATOM 760 N N . ARG A 1 96 ? -3.707 -7.193 14.295 1.00 70.81 96 ARG A N 1
ATOM 761 C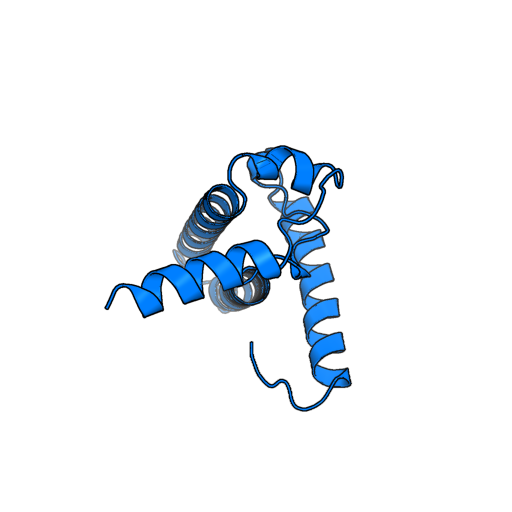 CA . ARG A 1 96 ? -4.017 -8.393 15.089 1.00 70.81 96 ARG A CA 1
ATOM 762 C C . ARG A 1 96 ? -5.405 -8.964 14.795 1.00 70.81 96 ARG A C 1
ATOM 764 O O . ARG A 1 96 ? -5.788 -9.957 15.402 1.00 70.81 96 ARG A O 1
ATOM 771 N N . GLY A 1 97 ? -6.163 -8.330 13.897 1.00 62.19 97 GLY A N 1
ATOM 772 C CA . GLY A 1 97 ? -7.547 -8.703 13.601 1.00 62.19 97 GLY A CA 1
ATOM 773 C C . GLY A 1 97 ? -8.519 -8.412 14.749 1.00 62.19 97 GLY A C 1
ATOM 774 O O . GLY A 1 97 ? -9.610 -8.970 14.780 1.00 62.19 97 GLY A O 1
ATOM 775 N N . ALA A 1 98 ? -8.135 -7.554 15.696 1.00 62.22 98 ALA A N 1
ATOM 776 C CA . ALA A 1 98 ? -8.854 -7.314 16.940 1.00 62.22 98 ALA A CA 1
ATOM 777 C C . ALA A 1 98 ? -9.369 -5.869 17.022 1.00 62.22 98 ALA A C 1
ATOM 779 O O . ALA A 1 98 ? -9.034 -5.162 17.963 1.00 62.22 98 ALA A O 1
ATOM 780 N N . HIS A 1 99 ? -10.173 -5.404 16.055 1.00 63.84 99 HIS A N 1
ATOM 781 C CA . HIS A 1 99 ? -10.734 -4.046 16.108 1.00 63.84 99 HIS A CA 1
ATOM 782 C C . HIS A 1 99 ? -12.265 -3.995 16.094 1.00 63.84 99 HIS A C 1
ATOM 784 O O . HIS A 1 99 ? -12.941 -4.837 15.505 1.00 63.84 99 HIS A O 1
ATOM 790 N N . THR A 1 100 ? -12.806 -2.929 16.694 1.00 55.09 100 THR A N 1
ATOM 791 C CA . THR A 1 100 ? -14.168 -2.443 16.437 1.00 55.09 100 THR A CA 1
ATOM 792 C C . THR A 1 100 ? -14.078 -1.267 15.468 1.00 55.09 100 THR A C 1
ATOM 794 O O . THR A 1 100 ? -13.342 -0.313 15.710 1.00 55.09 100 THR A O 1
ATOM 797 N N . ARG A 1 101 ? -14.816 -1.349 14.358 1.00 50.91 101 ARG A N 1
ATOM 798 C CA . ARG A 1 101 ? -14.883 -0.338 13.293 1.00 50.91 101 ARG A CA 1
ATOM 799 C C . ARG A 1 101 ? -15.094 1.074 13.882 1.00 50.91 101 ARG A C 1
ATOM 801 O O . ARG A 1 101 ? -16.074 1.252 14.610 1.00 50.91 101 ARG A O 1
ATOM 808 N N . PRO A 1 102 ? -14.326 2.117 13.503 1.00 49.22 102 PRO A N 1
ATOM 809 C CA . PRO A 1 102 ? -14.874 3.467 13.517 1.00 49.22 102 PRO A CA 1
ATOM 810 C C . PRO A 1 102 ? -16.003 3.447 12.494 1.00 49.22 102 PRO A C 1
ATOM 812 O O . PRO A 1 102 ? -15.748 3.344 11.293 1.00 49.22 102 PRO A O 1
ATOM 815 N N . SER A 1 103 ? -17.251 3.400 12.961 1.00 44.22 103 SER A N 1
ATOM 816 C CA . SER A 1 103 ? -18.409 3.267 12.080 1.00 44.22 103 SER A CA 1
ATOM 817 C C . SER A 1 103 ? -18.299 4.271 10.929 1.00 44.22 103 SER A C 1
ATOM 819 O O . SER A 1 103 ? -17.848 5.397 11.118 1.00 44.22 103 SER A O 1
ATOM 821 N N . GLU A 1 104 ? -18.722 3.892 9.722 1.00 45.12 104 GLU A N 1
ATOM 822 C CA . GLU A 1 104 ? -18.829 4.822 8.580 1.00 45.12 104 GLU A CA 1
ATOM 823 C C . GLU A 1 104 ? -19.505 6.151 8.959 1.00 45.12 104 GLU A C 1
ATOM 825 O O . GLU A 1 104 ? -19.238 7.201 8.374 1.00 45.12 104 GLU A O 1
ATOM 830 N N . TYR A 1 105 ? -20.380 6.085 9.967 1.00 41.78 105 TYR A N 1
ATOM 831 C CA . TYR A 1 105 ? -21.067 7.207 10.582 1.00 41.78 105 TYR A CA 1
ATOM 832 C C . TYR A 1 105 ? -20.124 8.215 11.248 1.00 41.78 105 TYR A C 1
ATOM 834 O O . TYR A 1 105 ? -20.388 9.409 11.151 1.00 41.78 105 TYR A O 1
ATOM 842 N N . ALA A 1 106 ? -19.017 7.791 11.862 1.00 45.06 106 ALA A N 1
ATOM 843 C CA . ALA A 1 106 ? -18.058 8.697 12.494 1.00 45.06 106 ALA A CA 1
ATOM 844 C C . ALA A 1 106 ? -17.332 9.588 11.466 1.00 45.06 106 ALA A C 1
ATOM 846 O O . ALA A 1 106 ? -17.170 10.784 11.702 1.00 45.06 106 ALA A O 1
ATOM 847 N N . LEU A 1 107 ? -16.971 9.053 10.292 1.00 44.88 107 LEU A N 1
ATOM 848 C CA . LEU A 1 107 ? -16.326 9.831 9.222 1.00 44.88 107 LEU A CA 1
ATOM 849 C C . LEU A 1 107 ? -17.320 10.745 8.489 1.00 44.88 107 LEU A C 1
ATOM 851 O O . LEU A 1 107 ? -17.026 11.924 8.274 1.00 44.88 107 LEU A O 1
ATOM 855 N N . LYS A 1 108 ? -18.527 10.247 8.177 1.00 47.62 108 LYS A N 1
ATOM 856 C CA . LYS A 1 108 ? -19.592 11.067 7.569 1.00 47.62 108 LYS A CA 1
ATOM 857 C C . LYS A 1 108 ? -20.011 12.226 8.482 1.00 47.62 108 LYS A C 1
ATOM 859 O O . LYS A 1 108 ? -20.142 13.346 8.002 1.00 47.62 108 LYS A O 1
ATOM 864 N N . ALA A 1 109 ? -20.142 12.001 9.790 1.00 43.66 109 ALA A N 1
ATOM 865 C CA . ALA A 1 109 ? -20.516 13.044 10.750 1.00 43.66 109 ALA A CA 1
ATOM 866 C C . ALA A 1 109 ? -19.481 14.180 10.840 1.00 43.66 109 ALA A C 1
ATOM 868 O O . ALA A 1 109 ? -19.851 15.357 10.894 1.00 43.66 109 ALA A O 1
ATOM 869 N N . VAL A 1 110 ? -18.185 13.854 10.806 1.00 52.81 110 VAL A N 1
ATOM 870 C CA . VAL A 1 110 ? -17.105 14.855 10.779 1.00 52.81 110 VAL A CA 1
ATOM 871 C C . VAL A 1 110 ? -17.143 15.657 9.475 1.00 52.81 110 VAL A C 1
ATOM 873 O O . VAL A 1 110 ? -17.071 16.886 9.501 1.00 52.81 110 VAL A O 1
ATOM 876 N N . GLN A 1 111 ? -17.334 14.989 8.338 1.00 52.81 111 GLN A N 1
ATOM 877 C CA . GLN A 1 111 ? -17.380 15.634 7.026 1.00 52.81 111 GLN A CA 1
ATOM 878 C C . GLN A 1 111 ? -18.592 16.567 6.870 1.00 52.81 111 GLN A C 1
ATOM 880 O O . GLN A 1 111 ? -18.447 17.688 6.380 1.00 52.81 111 GLN A O 1
ATOM 885 N N . THR A 1 112 ? -19.765 16.161 7.364 1.00 50.47 112 THR A N 1
ATOM 886 C CA . THR A 1 112 ? -20.965 17.013 7.424 1.00 50.47 112 THR A CA 1
ATOM 887 C C . THR A 1 112 ? -20.751 18.226 8.329 1.00 50.47 112 THR A C 1
ATOM 889 O O . THR A 1 112 ? -21.143 19.335 7.976 1.00 50.47 112 THR A O 1
ATOM 892 N N . THR A 1 113 ? -20.068 18.049 9.462 1.00 53.09 113 THR A N 1
ATOM 893 C CA . THR A 1 113 ? -19.776 19.139 10.405 1.00 53.09 113 THR A CA 1
ATOM 894 C C . THR A 1 113 ? -18.810 20.174 9.815 1.00 53.09 113 THR A C 1
ATOM 896 O O . THR A 1 113 ? -18.963 21.366 10.066 1.00 53.09 113 THR A O 1
ATOM 899 N N . ILE A 1 114 ? -17.831 19.746 9.012 1.00 57.47 114 ILE A N 1
ATOM 900 C CA . ILE A 1 114 ? -16.897 20.648 8.316 1.00 57.47 114 ILE A CA 1
ATOM 901 C C . ILE A 1 114 ? -17.613 21.443 7.218 1.00 57.47 114 ILE A C 1
ATOM 903 O O . ILE A 1 114 ? -17.394 22.647 7.099 1.00 57.47 114 ILE A O 1
ATOM 907 N N . MET A 1 115 ? -18.489 20.798 6.443 1.00 52.09 115 MET A N 1
ATOM 908 C CA . MET A 1 115 ? -19.252 21.467 5.382 1.00 52.09 115 MET A CA 1
ATOM 909 C C . MET A 1 115 ? -20.302 22.441 5.929 1.00 52.09 115 MET A C 1
ATOM 911 O O . MET A 1 115 ? -20.548 23.461 5.304 1.00 52.09 115 MET A O 1
ATOM 915 N N . ALA A 1 116 ? -20.869 22.175 7.109 1.00 50.72 116 ALA A N 1
ATOM 916 C CA . ALA A 1 116 ? -21.835 23.060 7.766 1.00 50.72 116 ALA A CA 1
ATOM 917 C C . ALA A 1 116 ? -21.209 24.301 8.442 1.00 50.72 116 ALA A C 1
ATOM 919 O O . ALA A 1 116 ? -21.935 25.166 8.921 1.00 50.72 116 ALA A O 1
ATOM 920 N N . ARG A 1 117 ? -19.872 24.381 8.531 1.00 54.78 117 ARG A N 1
ATOM 921 C CA . ARG A 1 117 ? -19.127 25.525 9.098 1.00 54.78 117 ARG A CA 1
ATOM 922 C C . ARG A 1 117 ? -18.571 26.485 8.034 1.00 54.78 117 ARG A C 1
ATOM 924 O O . ARG A 1 117 ? -17.851 27.415 8.393 1.00 54.78 117 ARG A O 1
ATOM 931 N N . ARG A 1 118 ? -18.858 26.237 6.755 1.00 45.88 118 ARG A N 1
ATOM 932 C CA . ARG A 1 118 ? -18.589 27.138 5.626 1.00 45.88 118 ARG A CA 1
ATOM 933 C C . ARG A 1 118 ? -19.882 27.802 5.186 1.00 45.88 118 ARG A C 1
ATOM 935 O O . ARG A 1 118 ? -19.783 28.966 4.751 1.00 45.88 118 ARG A O 1
#

Radius of gyration: 16.44 Å; chains: 1; bounding box: 41×40×36 Å

Secondary structure (DSSP, 8-state):
----S-HHHHHHHHHHHHHHHHHHHHHH--SGGGPPPTTGGGSTTHHHHHHHHHHHHHHHTSS--TTHHHHHHHHHHHHHHHHHHHHGGGHHHHHTT------HHHHHHHHHHHHTT-

pLDDT: mean 79.61, std 17.69, range [41.78, 97.88]

Foldseek 3Di:
DPDPPDVVVVVVLVVVLVVLLVVQCVPPVPDLLSRCFPCQVVQPPSSVLSVVLVVLVVVCVVVPDPPSVVVSVVSSVVSSVVVSVSCDPVSNCRRVVHDDDPPPCNVVVVVVVVVVVD

Sequence (118 aa):
LPALGDSEFADAVFGWLDDVVMWLNYSYGWQEEQIIPACWQQHQGLACDLAAIAFGRLDAYNPPTPGYAGRWHSDLEDFYRRMITALGDAGRDCRRGAHTRPSEYALKAVQTTIMARR